Protein AF-A0A2E7PJP2-F1 (afdb_monomer)

Solvent-accessible surface area (backbone atoms only — not comparable to full-atom values): 7820 Å² total; per-residue (Å²): 115,65,53,59,75,75,40,48,54,64,45,60,76,67,60,56,56,48,74,45,46,49,68,57,59,74,75,43,90,57,89,44,33,52,50,73,49,58,89,43,89,56,47,42,76,48,61,56,83,62,73,92,54,49,77,63,54,32,18,64,24,21,44,26,87,89,45,76,27,41,33,35,41,25,54,71,85,43,77,52,60,53,77,58,48,60,74,40,21,40,41,77,78,50,39,50,92,45,56,38,35,38,41,40,18,47,43,79,93,36,48,55,76,92,74,53,83,42,85,27,34,70,99,72,81,42,50,11,19,41,36,40,40,34,60,60,82,129

pLDDT: mean 87.66, std 13.22, range [42.88, 98.38]

Radius of gyration: 14.29 Å; Cα contacts (8 Å, |Δi|>4): 273; chains: 1; bounding box: 38×33×38 Å

Secondary structure (DSSP, 8-state):
-HHHHTTHHHHHHHT-SEEE-HHHHHT---SSHHHHHTT-TTEEEE---SSGGGGS-PEEEEE-SSSEEPPEEEETTEEPPHHHHHHS-HHHHS-GGGEEEEEEE-STTTS-GGG-S----SSS-----EEEEEEPP-

Sequence (138 aa):
HQLVKNGFVRRVTRGLGQFITPIMIEESPARSTEDLFRGIPGVGLVYPQGGINSFQGATVRLFGTGQYCTPTIYLDGTRLSVEMTASLPVEVIAPLATIDAVEIYRRPAEIPVEYGMTQSGSSQGGNCGVIVVWTKTR

Nearest PDB structures (foldseek):
  2w78-assembly2_B  TM=7.163E-01  e=2.207E-03  Pseudomonas aeruginosa PAO1
  1xkh-assembly3_C  TM=6.891E-01  e=4.716E-03  Pseudomonas aeruginosa
  2iah-assembly1_A  TM=6.950E-01  e=6.470E-03  Pseudomonas aeruginosa

Mean predicted aligned error: 5.21 Å

Structure (mmCIF, N/CA/C/O backbone):
data_AF-A0A2E7PJP2-F1
#
_entry.id   AF-A0A2E7PJP2-F1
#
loop_
_atom_site.group_PDB
_atom_site.id
_atom_site.type_symbol
_atom_site.label_atom_id
_atom_site.label_alt_id
_atom_site.label_comp_id
_atom_site.label_asym_id
_atom_site.label_entity_id
_atom_site.label_seq_id
_atom_site.pdbx_PDB_ins_code
_atom_site.Cartn_x
_atom_site.Cartn_y
_atom_site.Cartn_z
_atom_site.occupancy
_atom_site.B_iso_or_equiv
_atom_site.auth_seq_id
_atom_site.auth_comp_id
_atom_site.auth_asym_id
_atom_site.auth_atom_id
_atom_site.pdbx_PDB_model_num
ATOM 1 N N . HIS A 1 1 ? -15.613 1.777 11.868 1.00 67.75 1 HIS A N 1
ATOM 2 C CA . HIS A 1 1 ? -16.826 1.447 11.074 1.00 67.75 1 HIS A CA 1
ATOM 3 C C . HIS A 1 1 ? -16.574 1.422 9.560 1.00 67.75 1 HIS A C 1
ATOM 5 O O . HIS A 1 1 ? -17.154 0.572 8.893 1.00 67.75 1 HIS A O 1
ATOM 11 N N . GLN A 1 2 ? -15.732 2.303 9.002 1.00 88.38 2 GLN A N 1
ATOM 12 C CA . GLN A 1 2 ? -15.543 2.410 7.548 1.00 88.38 2 GLN A CA 1
ATOM 13 C C . GLN A 1 2 ? -14.850 1.193 6.909 1.00 88.38 2 GLN A C 1
ATOM 15 O O . GLN A 1 2 ? -15.366 0.643 5.941 1.00 88.38 2 GLN A O 1
ATOM 20 N N . LEU A 1 3 ? -13.775 0.672 7.510 1.00 91.88 3 LEU A N 1
ATOM 21 C CA . LEU A 1 3 ? -13.105 -0.553 7.037 1.00 91.88 3 LEU A CA 1
ATOM 22 C C . LEU A 1 3 ? -14.014 -1.796 7.031 1.00 91.88 3 LEU A C 1
ATOM 24 O O . LEU A 1 3 ? -13.822 -2.715 6.234 1.00 91.88 3 LEU A O 1
ATOM 28 N N . VAL A 1 4 ? -15.040 -1.827 7.888 1.00 92.06 4 VAL A N 1
ATOM 29 C CA . VAL A 1 4 ? -16.070 -2.879 7.855 1.00 92.06 4 VAL A CA 1
ATOM 30 C C . VAL A 1 4 ? -16.954 -2.704 6.618 1.00 92.06 4 VAL A C 1
ATOM 32 O O . VAL A 1 4 ? -17.152 -3.662 5.873 1.00 92.06 4 VAL A O 1
ATOM 35 N N . LYS A 1 5 ? -17.438 -1.479 6.362 1.00 91.06 5 LYS A N 1
ATOM 36 C CA . LYS A 1 5 ? -18.296 -1.156 5.208 1.00 91.06 5 LYS A CA 1
ATOM 37 C C . LYS A 1 5 ? -17.596 -1.419 3.873 1.00 91.06 5 LYS A C 1
ATOM 39 O O . LYS A 1 5 ? -18.182 -2.038 2.992 1.00 91.06 5 LYS A O 1
ATOM 44 N N . ASN A 1 6 ? -16.326 -1.037 3.758 1.00 90.62 6 ASN A N 1
ATOM 45 C CA . ASN A 1 6 ? -15.534 -1.191 2.532 1.00 90.62 6 ASN A CA 1
ATOM 46 C C . ASN A 1 6 ? -15.024 -2.632 2.315 1.00 90.62 6 ASN A C 1
ATOM 48 O O . ASN A 1 6 ? -14.341 -2.933 1.332 1.00 90.62 6 ASN A O 1
ATOM 52 N N . GLY A 1 7 ? -15.343 -3.549 3.235 1.00 93.19 7 GLY A N 1
ATOM 53 C CA . GLY A 1 7 ? -15.011 -4.967 3.129 1.00 93.19 7 GLY A CA 1
ATOM 54 C C . GLY A 1 7 ? -13.573 -5.331 3.498 1.00 93.19 7 GLY A C 1
ATOM 55 O O . GLY A 1 7 ? -13.230 -6.506 3.379 1.00 93.19 7 GLY A O 1
ATOM 56 N N . PHE A 1 8 ? -12.760 -4.384 3.983 1.00 95.38 8 PHE A N 1
ATOM 57 C CA . PHE A 1 8 ? -11.377 -4.633 4.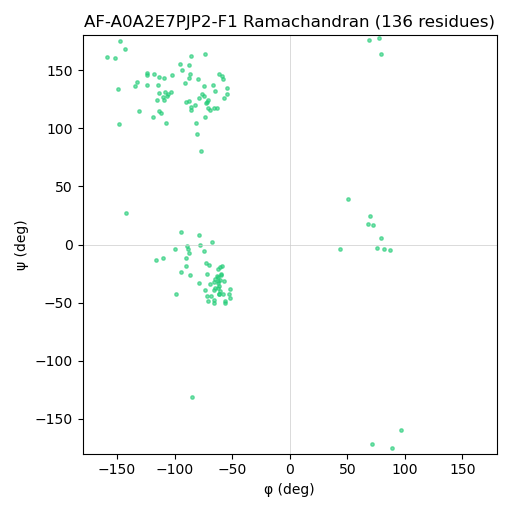410 1.00 95.38 8 PHE A CA 1
ATOM 58 C C . PHE A 1 8 ? -11.324 -5.727 5.478 1.00 95.38 8 PHE A C 1
ATOM 60 O O . PHE A 1 8 ? -10.630 -6.723 5.305 1.00 95.38 8 PHE A O 1
ATOM 67 N N . VAL A 1 9 ? -12.144 -5.610 6.532 1.00 95.88 9 VAL A N 1
ATOM 68 C CA . VAL A 1 9 ? -12.161 -6.590 7.637 1.00 95.88 9 VAL A CA 1
ATOM 69 C C . VAL A 1 9 ? -12.464 -8.000 7.126 1.00 95.88 9 VAL A C 1
ATOM 71 O O . VAL A 1 9 ? -11.782 -8.952 7.489 1.00 95.88 9 VAL A O 1
ATOM 74 N N . ARG A 1 10 ? -13.423 -8.134 6.201 1.00 95.50 10 ARG A N 1
ATOM 75 C CA . ARG A 1 10 ? -13.749 -9.420 5.567 1.00 95.50 10 ARG A CA 1
ATOM 76 C C . ARG A 1 10 ? -12.553 -9.997 4.800 1.00 95.50 10 ARG A C 1
ATOM 78 O O . ARG A 1 10 ? -12.364 -11.211 4.816 1.00 95.50 10 ARG A O 1
ATOM 85 N N . ARG A 1 11 ? -11.779 -9.162 4.099 1.00 95.69 11 ARG A N 1
ATOM 86 C CA . ARG A 1 11 ? -10.610 -9.599 3.315 1.00 95.69 11 ARG A CA 1
ATOM 87 C C . ARG A 1 11 ? -9.429 -9.975 4.210 1.00 95.69 11 ARG A C 1
ATOM 89 O O . ARG A 1 11 ? -8.843 -11.028 3.978 1.00 95.69 11 ARG A O 1
ATOM 96 N N . VAL A 1 12 ? -9.192 -9.232 5.294 1.00 95.75 12 VAL A N 1
ATOM 97 C CA . VAL A 1 12 ? -8.229 -9.612 6.343 1.00 95.75 12 VAL A CA 1
ATOM 98 C C . VAL A 1 12 ? -8.562 -10.991 6.915 1.00 95.75 12 VAL A C 1
ATOM 100 O O . VAL A 1 12 ? -7.692 -11.853 6.961 1.00 95.75 12 VAL A O 1
ATOM 103 N N . THR A 1 13 ? -9.825 -11.249 7.280 1.00 94.94 13 THR A N 1
ATOM 104 C CA . THR A 1 13 ? -10.242 -12.555 7.829 1.00 94.94 13 THR A CA 1
ATOM 105 C C . THR A 1 13 ? -10.050 -13.710 6.843 1.00 94.94 13 THR A C 1
ATOM 107 O O . THR A 1 13 ? -9.787 -14.832 7.263 1.00 94.94 13 THR A O 1
ATOM 110 N N . ARG A 1 14 ? -10.166 -13.460 5.532 1.00 93.50 14 ARG A N 1
ATOM 111 C CA . ARG A 1 14 ? -9.888 -14.477 4.502 1.00 93.50 14 ARG A CA 1
ATOM 112 C C . ARG A 1 14 ? -8.395 -14.786 4.362 1.00 93.50 14 ARG A C 1
ATOM 114 O O . ARG A 1 14 ? -8.067 -15.869 3.893 1.00 93.50 14 ARG A O 1
ATOM 121 N N . GLY A 1 15 ? -7.514 -13.853 4.726 1.00 92.50 15 GLY A N 1
ATOM 122 C CA . GLY A 1 15 ? -6.063 -14.064 4.747 1.00 92.50 15 GLY A CA 1
ATOM 123 C C . GLY A 1 15 ? -5.408 -14.236 3.373 1.00 92.50 15 GLY A C 1
ATOM 124 O O . GLY A 1 15 ? -4.291 -14.738 3.290 1.00 92.50 15 GLY A O 1
ATOM 125 N N . LEU A 1 16 ? -6.084 -13.844 2.288 1.00 92.38 16 LEU A N 1
ATOM 126 C CA . LEU A 1 16 ? -5.501 -13.859 0.946 1.00 92.38 16 LEU A CA 1
ATOM 127 C C . LEU A 1 16 ? -4.745 -12.547 0.727 1.00 92.38 16 LEU A C 1
ATOM 129 O O . LEU A 1 16 ? -5.360 -11.491 0.776 1.00 92.38 16 LEU A O 1
ATOM 133 N N . GLY A 1 17 ? -3.432 -12.607 0.503 1.00 94.06 17 GLY A N 1
ATOM 134 C CA . GLY A 1 17 ? -2.575 -11.423 0.360 1.00 94.06 17 GLY A CA 1
ATOM 135 C C . GLY A 1 17 ? -1.853 -11.031 1.654 1.00 94.06 17 GLY A C 1
ATOM 136 O O . GLY A 1 17 ? -1.638 -11.850 2.548 1.00 94.06 17 GLY A O 1
ATOM 137 N N . GLN A 1 18 ? -1.408 -9.781 1.727 1.00 96.75 18 GLN A N 1
ATOM 138 C CA . GLN A 1 18 ? -0.769 -9.180 2.899 1.00 96.75 18 GLN A CA 1
ATOM 139 C C . GLN A 1 18 ? -1.532 -7.919 3.298 1.00 96.75 18 GLN A C 1
ATOM 141 O O . GLN A 1 18 ? -2.084 -7.223 2.447 1.00 96.75 18 GLN A O 1
ATOM 146 N N . PHE A 1 19 ? -1.557 -7.623 4.592 1.00 98.00 19 PHE A N 1
ATOM 147 C CA . PHE A 1 19 ? -2.356 -6.536 5.141 1.00 98.00 19 PHE A CA 1
ATOM 148 C C . PHE A 1 19 ? -1.518 -5.725 6.118 1.00 98.00 19 PHE A C 1
ATOM 150 O O . PHE A 1 19 ? -0.818 -6.293 6.952 1.00 98.00 19 PHE A O 1
ATOM 157 N N . ILE A 1 20 ? -1.624 -4.405 6.018 1.00 98.00 20 ILE A N 1
ATOM 158 C CA . ILE A 1 20 ? -1.150 -3.466 7.031 1.00 98.00 20 ILE A CA 1
ATOM 159 C C . ILE A 1 20 ? -2.414 -2.930 7.700 1.00 98.00 20 ILE A C 1
ATOM 161 O O . ILE A 1 20 ? -3.184 -2.180 7.096 1.00 98.00 20 ILE A O 1
ATOM 165 N N . THR A 1 21 ? -2.690 -3.408 8.910 1.00 97.38 21 THR A N 1
ATOM 166 C CA . THR A 1 21 ? -3.913 -3.075 9.652 1.00 97.38 21 THR A CA 1
ATOM 167 C C . THR A 1 21 ? -3.744 -1.780 10.451 1.00 97.38 21 THR A C 1
ATOM 169 O O . THR A 1 21 ? -2.606 -1.423 10.756 1.00 97.38 21 THR A O 1
ATOM 172 N N . PRO A 1 22 ? -4.837 -1.131 10.899 1.00 96.75 22 PRO A N 1
ATOM 173 C CA . PRO A 1 22 ? -4.747 0.084 11.716 1.00 96.75 22 PRO A CA 1
ATOM 174 C C . PRO A 1 22 ? -3.825 -0.075 12.929 1.00 96.75 22 PRO A C 1
ATOM 176 O O . PRO A 1 22 ? -2.913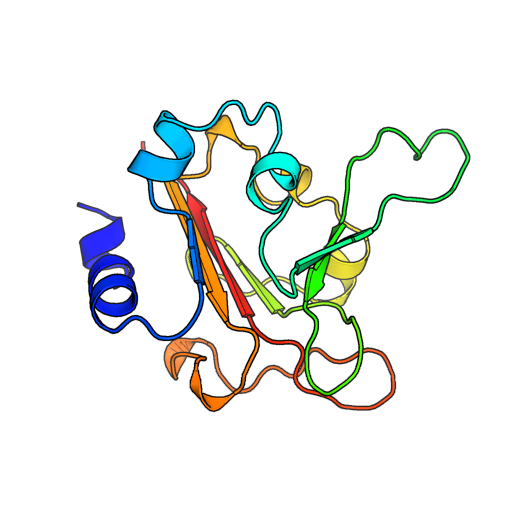 0.719 13.116 1.00 96.75 22 PRO A O 1
ATOM 179 N N . ILE A 1 23 ? -3.967 -1.183 13.668 1.00 96.31 23 ILE A N 1
ATOM 180 C CA . ILE A 1 23 ? -3.117 -1.472 14.831 1.00 96.31 23 ILE A CA 1
ATOM 181 C C . ILE A 1 23 ? -1.628 -1.601 14.465 1.00 96.31 23 ILE A C 1
ATOM 183 O O . ILE A 1 23 ? -0.773 -1.121 15.195 1.00 96.31 23 ILE A O 1
ATOM 187 N N . MET A 1 24 ? -1.303 -2.162 13.292 1.00 97.12 24 MET A N 1
ATOM 188 C CA . MET A 1 24 ? 0.087 -2.276 12.837 1.00 97.12 24 MET A CA 1
ATOM 189 C C . MET A 1 24 ? 0.670 -0.906 12.498 1.00 97.12 24 MET A C 1
ATOM 191 O O . MET A 1 24 ? 1.859 -0.697 12.694 1.00 97.12 24 MET A O 1
ATOM 195 N N . ILE A 1 25 ? -0.143 0.016 11.973 1.00 97.31 25 ILE A N 1
ATOM 196 C CA . ILE A 1 25 ? 0.284 1.388 11.680 1.00 97.31 25 ILE A CA 1
ATOM 197 C C . ILE A 1 25 ? 0.479 2.164 12.984 1.00 97.31 25 ILE A C 1
ATOM 199 O O . ILE A 1 25 ? 1.487 2.845 13.132 1.00 97.31 25 ILE A O 1
ATOM 203 N N . GLU A 1 26 ? -0.455 2.042 13.929 1.00 95.69 26 GLU A N 1
ATOM 204 C CA . GLU A 1 26 ? -0.405 2.718 15.232 1.00 95.69 26 GLU A CA 1
ATOM 205 C C . GLU A 1 26 ? 0.801 2.287 16.078 1.00 95.69 26 GLU A C 1
ATOM 207 O O . GLU A 1 26 ? 1.411 3.118 16.747 1.00 95.69 26 GLU A O 1
ATOM 212 N N . GLU A 1 27 ? 1.175 1.008 16.019 1.00 96.69 27 GLU A N 1
ATOM 213 C CA . GLU A 1 27 ? 2.323 0.455 16.748 1.00 96.69 27 GLU A CA 1
ATOM 214 C C . GLU A 1 27 ? 3.654 0.585 15.981 1.00 96.69 27 GLU A C 1
ATOM 216 O O . GLU A 1 27 ? 4.722 0.276 16.518 1.00 96.69 27 GLU A O 1
ATOM 221 N N . SER A 1 28 ? 3.622 1.034 14.723 1.00 95.81 28 SER A N 1
ATOM 222 C CA . SER A 1 28 ? 4.809 1.116 13.869 1.00 95.81 28 SER A CA 1
ATOM 223 C C . SER A 1 28 ? 5.669 2.351 14.173 1.00 95.81 28 SER A C 1
ATOM 225 O O . SER A 1 28 ? 5.143 3.447 14.364 1.00 95.81 28 SER A O 1
ATOM 227 N N . PRO A 1 29 ? 7.012 2.241 14.113 1.00 95.88 29 PRO A N 1
ATOM 228 C CA . PRO A 1 29 ? 7.914 3.392 14.168 1.00 95.88 29 PRO A CA 1
ATOM 229 C C . PRO A 1 29 ? 8.019 4.157 12.831 1.00 95.88 29 PRO A C 1
ATOM 231 O O . PRO A 1 29 ? 8.901 5.010 12.694 1.00 95.88 29 PRO A O 1
ATOM 234 N N . ALA A 1 30 ? 7.192 3.824 11.832 1.00 96.06 30 ALA A N 1
ATOM 235 C CA . ALA A 1 30 ? 7.196 4.446 10.510 1.00 96.06 30 ALA A CA 1
ATOM 236 C C . ALA A 1 30 ? 7.050 5.972 10.591 1.00 96.06 30 ALA A C 1
ATOM 238 O O . ALA A 1 30 ? 6.211 6.498 11.323 1.00 96.06 30 ALA A O 1
ATOM 239 N N . ARG A 1 31 ? 7.868 6.691 9.817 1.00 95.31 31 ARG A N 1
ATOM 240 C CA . ARG A 1 31 ? 7.827 8.163 9.728 1.00 95.31 31 ARG A CA 1
ATOM 241 C C . ARG A 1 31 ? 7.315 8.655 8.383 1.00 95.31 31 ARG A C 1
ATOM 243 O O . ARG A 1 31 ? 7.010 9.835 8.246 1.00 95.31 31 ARG A O 1
ATOM 250 N N . SER A 1 32 ? 7.214 7.751 7.421 1.00 95.31 32 SER A N 1
ATOM 251 C CA . SER A 1 32 ? 6.627 7.974 6.111 1.00 95.31 32 SER A CA 1
ATOM 252 C C . SER A 1 32 ? 5.871 6.736 5.645 1.00 95.31 32 SER A C 1
ATOM 254 O O . SER A 1 32 ? 5.963 5.649 6.218 1.00 95.31 32 SER A O 1
ATOM 256 N N . THR A 1 33 ? 5.101 6.897 4.584 1.00 96.19 33 THR A N 1
ATOM 257 C CA . THR A 1 33 ? 4.288 5.837 4.001 1.00 96.19 33 THR A CA 1
ATOM 258 C C . THR A 1 33 ? 5.158 4.740 3.425 1.00 96.19 33 THR A C 1
ATOM 260 O O . THR A 1 33 ? 4.841 3.568 3.603 1.00 96.19 33 THR A O 1
ATOM 263 N N . GLU A 1 34 ? 6.285 5.069 2.787 1.00 95.38 34 GLU A N 1
ATOM 264 C CA . GLU A 1 34 ? 7.201 4.043 2.295 1.00 95.38 34 GLU A CA 1
ATOM 265 C C . GLU A 1 34 ? 7.791 3.182 3.418 1.00 95.38 34 GLU A C 1
ATOM 267 O O . GLU A 1 34 ? 8.065 2.007 3.177 1.00 95.38 34 GLU A O 1
ATOM 272 N N . ASP A 1 35 ? 7.933 3.705 4.643 1.00 96.44 35 ASP A N 1
ATOM 273 C CA . ASP A 1 35 ? 8.389 2.906 5.785 1.00 96.44 35 ASP A CA 1
ATOM 274 C C . A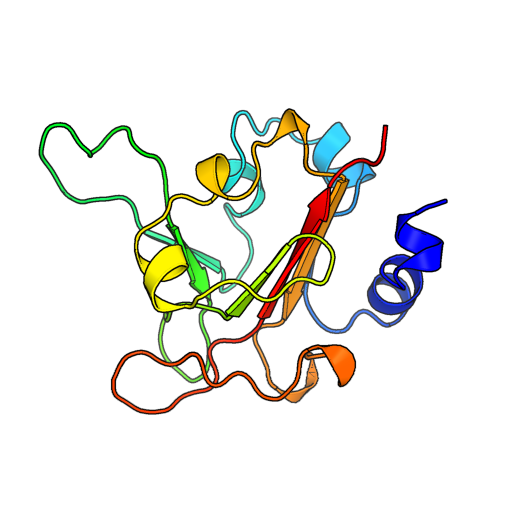SP A 1 35 ? 7.412 1.768 6.108 1.00 96.44 35 ASP A C 1
ATOM 276 O O . ASP A 1 35 ? 7.863 0.682 6.470 1.00 96.44 35 ASP A O 1
ATOM 280 N N . LEU A 1 36 ? 6.100 1.961 5.903 1.00 97.31 36 LEU A N 1
ATOM 281 C CA . LEU A 1 36 ? 5.097 0.903 6.097 1.00 97.31 36 LEU A CA 1
ATOM 282 C C . LEU A 1 36 ? 5.290 -0.282 5.142 1.00 97.31 36 LEU A C 1
ATOM 284 O O . LEU A 1 36 ? 4.908 -1.403 5.463 1.00 97.31 36 LEU A O 1
ATOM 288 N N . PHE A 1 37 ? 5.875 -0.043 3.967 1.00 97.19 37 PHE A N 1
ATOM 289 C CA . PHE A 1 37 ? 6.114 -1.071 2.953 1.00 97.19 37 PHE A CA 1
ATOM 290 C C . PHE A 1 37 ? 7.475 -1.766 3.110 1.00 97.19 37 PHE A C 1
ATOM 292 O O . PHE A 1 37 ? 7.725 -2.782 2.453 1.00 97.19 37 PHE A O 1
ATOM 299 N N . ARG A 1 38 ? 8.373 -1.245 3.958 1.00 95.06 38 ARG A N 1
ATOM 300 C CA . ARG A 1 38 ? 9.712 -1.818 4.145 1.00 95.06 38 ARG A CA 1
ATOM 301 C C . ARG A 1 38 ? 9.635 -3.197 4.787 1.00 95.06 38 ARG A C 1
ATOM 303 O O . ARG A 1 38 ? 8.907 -3.427 5.742 1.00 95.06 38 ARG A O 1
ATOM 310 N N . GLY A 1 39 ? 10.445 -4.118 4.270 1.00 92.62 39 GLY A N 1
ATOM 311 C CA . GLY A 1 39 ? 10.566 -5.469 4.818 1.00 92.62 39 GLY A CA 1
ATOM 312 C C . GLY A 1 39 ? 9.403 -6.408 4.486 1.00 92.62 39 GLY A C 1
ATOM 313 O O . GLY A 1 39 ? 9.495 -7.589 4.813 1.00 92.62 39 GLY A O 1
ATOM 314 N N . ILE A 1 40 ? 8.351 -5.943 3.798 1.00 95.31 40 ILE A N 1
ATOM 315 C CA . ILE A 1 40 ? 7.263 -6.819 3.354 1.00 95.31 40 ILE A CA 1
ATOM 316 C C . ILE A 1 40 ? 7.771 -7.716 2.211 1.00 95.31 40 ILE A C 1
ATOM 318 O O . ILE A 1 40 ? 8.218 -7.208 1.177 1.00 95.31 40 ILE A O 1
ATOM 322 N N . PRO A 1 41 ? 7.695 -9.055 2.335 1.00 93.38 41 PRO A N 1
ATOM 323 C CA . PRO A 1 41 ? 8.192 -9.959 1.305 1.00 93.38 41 PRO A CA 1
ATOM 324 C C . PRO A 1 41 ? 7.556 -9.717 -0.071 1.00 93.38 41 PRO A C 1
ATOM 326 O O . PRO A 1 41 ? 6.338 -9.775 -0.249 1.00 93.38 41 PRO A O 1
ATOM 329 N N . GLY A 1 42 ? 8.392 -9.515 -1.090 1.00 93.12 42 GLY A N 1
ATOM 330 C CA . GLY A 1 42 ? 7.954 -9.240 -2.464 1.00 93.12 42 GLY A CA 1
ATOM 331 C C . GLY A 1 42 ? 7.370 -7.842 -2.676 1.00 93.12 42 GLY A C 1
ATOM 332 O O . GLY A 1 42 ? 6.709 -7.623 -3.689 1.00 93.12 42 GLY A O 1
ATOM 333 N N . VAL A 1 43 ? 7.617 -6.913 -1.753 1.00 96.06 43 VAL A N 1
ATOM 334 C CA . VAL A 1 43 ? 7.422 -5.476 -1.951 1.00 96.06 43 VAL A CA 1
ATOM 335 C C . VAL A 1 43 ? 8.795 -4.827 -2.097 1.00 96.06 43 VAL A C 1
ATOM 337 O O . VAL A 1 43 ? 9.689 -5.040 -1.282 1.00 96.06 43 VAL A O 1
ATOM 340 N N . GLY A 1 44 ? 8.973 -4.061 -3.168 1.00 95.00 44 GLY A N 1
ATOM 341 C CA . GLY A 1 44 ? 10.185 -3.304 -3.455 1.00 95.00 44 GLY A CA 1
ATOM 342 C C . GLY A 1 44 ? 9.914 -1.807 -3.390 1.00 95.00 44 GLY A C 1
ATOM 343 O O . GLY A 1 44 ? 8.852 -1.345 -3.803 1.00 95.00 44 GLY A O 1
ATOM 344 N N . LEU A 1 45 ? 10.892 -1.046 -2.908 1.00 94.94 45 LEU A N 1
ATOM 345 C CA . LEU A 1 45 ? 10.874 0.414 -2.929 1.00 94.94 45 LEU A CA 1
ATOM 346 C C . LEU A 1 45 ? 11.908 0.906 -3.934 1.00 94.94 45 LEU A C 1
ATOM 348 O O . LEU A 1 45 ? 13.083 0.552 -3.845 1.00 94.94 45 LEU A O 1
ATOM 352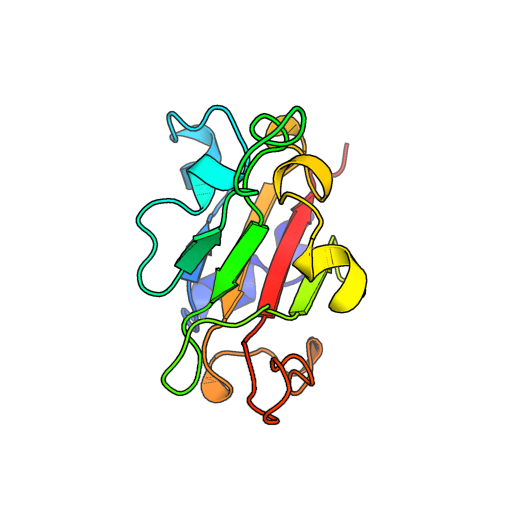 N N . VAL A 1 46 ? 11.464 1.709 -4.897 1.00 92.25 46 VAL A N 1
ATOM 353 C CA . VAL A 1 46 ? 12.332 2.315 -5.907 1.00 92.25 46 VAL A CA 1
ATOM 354 C C . VAL A 1 46 ? 12.388 3.811 -5.661 1.00 92.25 46 VAL A C 1
ATOM 356 O O . VAL A 1 46 ? 11.389 4.517 -5.816 1.00 92.25 46 VAL A O 1
ATOM 359 N N . TYR A 1 47 ? 13.574 4.273 -5.281 1.00 89.75 47 TYR A N 1
ATOM 360 C CA . TYR A 1 47 ? 13.883 5.681 -5.083 1.00 89.75 47 TYR A CA 1
ATOM 361 C C . TYR A 1 47 ? 14.336 6.304 -6.414 1.00 89.75 47 TYR A C 1
ATOM 363 O O . TYR A 1 47 ? 15.035 5.635 -7.186 1.00 89.75 47 TYR A O 1
ATOM 371 N N . PRO A 1 48 ? 13.970 7.566 -6.698 1.00 82.12 48 PRO A N 1
ATOM 372 C CA . PRO A 1 48 ? 14.516 8.312 -7.823 1.00 82.12 48 PRO A CA 1
ATOM 373 C C . PRO A 1 48 ? 16.044 8.323 -7.739 1.00 82.12 48 PRO A C 1
ATOM 375 O O . PRO A 1 48 ? 16.609 8.634 -6.690 1.00 82.12 48 PRO A O 1
ATOM 378 N N . GLN A 1 49 ? 16.727 7.976 -8.830 1.00 75.75 49 GLN A N 1
ATOM 379 C CA . GLN A 1 49 ? 18.186 8.034 -8.858 1.00 75.75 49 GLN A CA 1
ATOM 380 C C . GLN A 1 49 ? 18.663 9.441 -9.234 1.00 75.75 49 GLN A C 1
ATOM 382 O O . GLN A 1 49 ? 18.467 9.884 -10.363 1.00 75.75 49 GLN A O 1
ATOM 387 N N . GLY A 1 50 ? 19.353 10.101 -8.300 1.00 66.81 50 GLY A N 1
ATOM 388 C CA . GLY A 1 50 ? 20.162 11.294 -8.551 1.00 66.81 50 GLY A CA 1
ATOM 389 C C . GLY A 1 50 ? 19.397 12.619 -8.683 1.00 66.81 50 GLY A C 1
ATOM 390 O O . GLY A 1 50 ? 18.183 12.684 -8.870 1.00 66.81 50 GLY A O 1
ATOM 391 N N . GLY A 1 51 ? 20.153 13.717 -8.574 1.00 65.56 51 GLY A N 1
ATOM 392 C CA . GLY A 1 51 ? 19.654 15.086 -8.726 1.00 65.56 51 GLY A CA 1
ATOM 393 C C . GLY A 1 51 ? 18.775 15.582 -7.570 1.00 65.56 51 GLY A C 1
ATOM 394 O O . GLY A 1 51 ? 18.625 14.928 -6.537 1.00 65.56 51 GLY A O 1
ATOM 395 N N . ILE A 1 52 ? 18.172 16.759 -7.766 1.00 66.12 52 ILE A N 1
ATOM 396 C CA . ILE A 1 52 ? 17.301 17.446 -6.790 1.00 66.12 52 ILE A CA 1
ATOM 397 C C . ILE A 1 52 ? 16.076 16.616 -6.358 1.00 66.12 52 ILE A C 1
ATOM 399 O O . ILE A 1 52 ? 15.489 16.877 -5.313 1.00 66.12 52 ILE A O 1
ATOM 403 N N . ASN A 1 53 ? 15.721 15.591 -7.136 1.00 65.69 53 ASN A N 1
ATOM 404 C CA . ASN A 1 53 ? 14.548 14.746 -6.921 1.00 65.69 53 ASN A CA 1
ATOM 405 C C . ASN A 1 53 ? 14.818 13.541 -6.003 1.00 65.69 53 ASN A C 1
ATOM 407 O O . ASN A 1 53 ? 13.886 12.822 -5.656 1.00 65.69 53 ASN A O 1
ATOM 411 N N . SER A 1 54 ? 16.063 13.331 -5.559 1.00 63.75 54 SER A N 1
ATOM 412 C CA . SER A 1 54 ? 16.434 12.210 -4.673 1.00 63.75 54 SER A CA 1
ATOM 413 C C . SER A 1 54 ? 15.689 12.228 -3.324 1.00 63.75 54 SER A C 1
ATOM 415 O O . SER A 1 54 ? 15.594 11.206 -2.652 1.00 63.75 54 SER A O 1
ATOM 417 N N . PHE A 1 55 ? 15.137 13.382 -2.933 1.00 64.88 55 PHE A N 1
ATOM 418 C CA . PHE A 1 55 ? 14.367 13.570 -1.698 1.00 64.88 55 PHE A CA 1
ATOM 419 C C . PHE A 1 55 ? 12.866 13.293 -1.848 1.00 64.88 55 PHE A C 1
ATOM 421 O O . PHE A 1 55 ? 12.134 13.409 -0.872 1.00 64.88 55 PHE A O 1
ATOM 428 N N . GLN A 1 56 ? 12.383 12.950 -3.046 1.00 74.44 56 GLN A N 1
ATOM 429 C CA . GLN A 1 56 ? 10.943 12.843 -3.305 1.00 74.44 56 GLN A CA 1
ATOM 430 C C . GLN A 1 56 ? 10.291 11.592 -2.688 1.00 74.44 56 GLN A C 1
ATOM 432 O O . GLN A 1 56 ? 9.073 11.487 -2.704 1.00 74.44 56 GLN A O 1
ATOM 437 N N . GLY A 1 57 ? 11.055 10.676 -2.086 1.00 86.50 57 GLY A N 1
ATOM 438 C CA . GLY A 1 57 ? 10.529 9.436 -1.504 1.00 86.50 57 GLY A CA 1
ATOM 439 C C . GLY A 1 57 ? 10.482 8.289 -2.517 1.00 86.50 57 GLY A C 1
ATOM 440 O O . GLY A 1 57 ? 10.983 8.413 -3.634 1.00 86.50 57 GLY A O 1
ATOM 441 N N . ALA A 1 58 ? 9.928 7.141 -2.124 1.00 92.44 58 ALA A N 1
ATOM 442 C CA . ALA A 1 58 ? 9.953 5.926 -2.942 1.00 92.44 58 ALA A CA 1
ATOM 443 C C . ALA A 1 58 ? 8.628 5.643 -3.658 1.00 92.44 58 ALA A C 1
ATOM 445 O O . ALA A 1 58 ? 7.542 5.829 -3.109 1.00 92.44 58 ALA A O 1
ATOM 446 N N . THR A 1 59 ? 8.732 5.085 -4.863 1.00 93.50 59 THR A N 1
ATOM 447 C CA . THR A 1 59 ? 7.623 4.390 -5.529 1.00 93.50 59 THR A CA 1
ATOM 448 C C . THR A 1 59 ? 7.591 2.928 -5.087 1.00 93.50 59 THR A C 1
ATOM 450 O O . THR A 1 59 ? 8.639 2.320 -4.845 1.00 93.50 59 THR A O 1
ATOM 453 N N . VAL A 1 60 ? 6.397 2.342 -4.995 1.00 94.50 60 VAL A N 1
ATOM 454 C CA . VAL A 1 60 ? 6.235 0.931 -4.619 1.00 94.50 60 VAL A CA 1
ATOM 455 C C . VAL A 1 60 ? 6.235 0.045 -5.869 1.00 94.50 60 VAL A C 1
ATOM 457 O O . VAL A 1 60 ? 5.651 0.370 -6.909 1.00 94.50 60 VAL A O 1
ATOM 460 N N . ARG A 1 61 ? 6.904 -1.102 -5.766 1.00 93.81 61 ARG A N 1
ATOM 461 C CA . ARG A 1 61 ? 6.926 -2.187 -6.748 1.00 93.81 61 ARG A CA 1
ATOM 462 C C . ARG A 1 61 ? 6.489 -3.479 -6.077 1.00 93.81 61 ARG A C 1
ATOM 464 O O . ARG A 1 61 ? 6.817 -3.711 -4.918 1.00 93.81 61 ARG A O 1
ATOM 471 N N . LEU A 1 62 ? 5.804 -4.344 -6.814 1.00 93.12 62 LEU A N 1
ATOM 472 C CA . LEU A 1 62 ? 5.524 -5.705 -6.361 1.00 93.12 62 LEU A CA 1
ATOM 473 C C . LEU A 1 62 ? 6.347 -6.694 -7.173 1.00 93.12 62 LEU A C 1
ATOM 475 O O . LEU A 1 62 ? 6.556 -6.509 -8.372 1.00 93.12 62 LEU A O 1
ATOM 479 N N . PHE A 1 63 ? 6.814 -7.746 -6.509 1.00 89.88 63 PHE A N 1
ATOM 480 C CA . PHE A 1 63 ? 7.380 -8.909 -7.170 1.00 89.88 63 PHE A CA 1
ATOM 481 C C . PHE A 1 63 ? 6.231 -9.798 -7.656 1.00 89.88 63 PHE A C 1
ATOM 483 O O . PHE A 1 63 ? 5.664 -10.576 -6.884 1.00 89.88 63 PHE A O 1
ATOM 490 N N . GLY A 1 64 ? 5.852 -9.615 -8.921 1.00 78.94 64 GLY A N 1
ATOM 491 C CA . GLY A 1 64 ? 4.782 -10.360 -9.582 1.00 78.94 64 GLY A CA 1
ATOM 492 C C . GLY A 1 64 ? 5.284 -11.688 -10.157 1.00 78.94 64 GLY A C 1
ATOM 493 O O . GLY A 1 64 ? 5.969 -12.468 -9.493 1.00 78.94 64 GLY A O 1
ATOM 494 N N . THR A 1 65 ? 4.964 -11.963 -11.423 1.00 73.25 65 THR A N 1
ATOM 495 C CA . THR A 1 65 ? 5.422 -13.168 -12.134 1.00 73.25 65 THR A CA 1
ATOM 496 C C . THR A 1 65 ? 6.888 -13.033 -12.572 1.00 73.25 65 THR A C 1
ATOM 498 O O . THR A 1 65 ? 7.191 -12.697 -13.715 1.00 73.25 65 THR A O 1
ATOM 501 N N . GLY A 1 66 ? 7.809 -13.279 -11.637 1.00 77.94 66 GLY A N 1
ATOM 502 C CA . GLY A 1 66 ? 9.246 -13.438 -11.901 1.00 77.94 66 GLY A CA 1
ATOM 503 C C . GLY A 1 66 ? 10.082 -12.155 -11.910 1.00 77.94 66 GLY A C 1
ATOM 504 O O . GLY A 1 66 ? 11.302 -12.243 -12.004 1.00 77.94 66 GLY A O 1
ATOM 505 N N . GLN A 1 67 ? 9.466 -10.978 -11.777 1.00 85.69 67 GLN A N 1
ATOM 506 C CA . GLN A 1 67 ? 10.167 -9.690 -11.746 1.00 85.69 67 GLN A CA 1
ATOM 507 C C . GLN A 1 67 ? 9.407 -8.635 -10.934 1.00 85.69 67 GLN A C 1
ATOM 509 O O . GLN A 1 6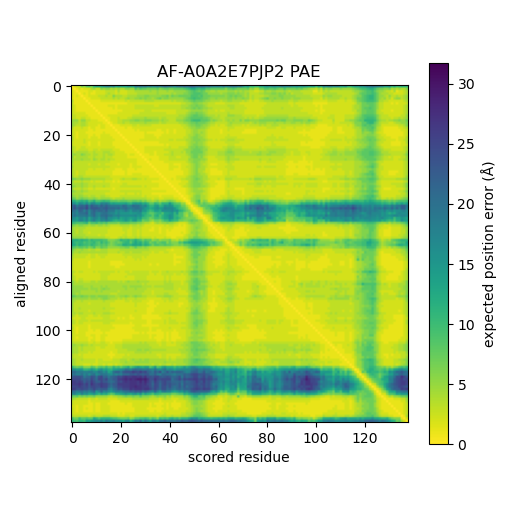7 ? 8.200 -8.760 -10.705 1.00 85.69 67 GLN A O 1
ATOM 514 N N . TYR A 1 68 ? 10.121 -7.585 -10.517 1.00 89.12 68 TYR A N 1
ATOM 515 C CA . TYR A 1 68 ? 9.503 -6.389 -9.950 1.00 89.12 68 TYR A CA 1
ATOM 516 C C . TYR A 1 68 ? 8.847 -5.549 -11.044 1.00 89.12 68 TYR A C 1
ATOM 518 O O . TYR A 1 68 ? 9.438 -5.310 -12.094 1.00 89.12 68 TYR A O 1
ATOM 526 N N . CYS A 1 69 ? 7.644 -5.058 -10.777 1.00 88.69 69 CYS A N 1
ATOM 527 C CA . CYS A 1 69 ? 6.876 -4.235 -11.705 1.00 88.69 69 CYS A CA 1
ATOM 528 C C . CYS A 1 69 ? 6.015 -3.216 -10.934 1.00 88.69 69 CYS A C 1
ATOM 530 O O . CYS A 1 69 ? 5.978 -3.215 -9.698 1.00 88.69 69 CYS A O 1
ATOM 532 N N . THR A 1 70 ? 5.335 -2.320 -11.652 1.00 91.06 70 THR A N 1
ATOM 533 C CA . THR A 1 70 ? 4.413 -1.340 -11.057 1.00 91.06 70 THR A CA 1
ATOM 534 C C . THR A 1 70 ? 3.042 -1.974 -10.805 1.00 91.06 70 THR A C 1
ATOM 536 O O . THR A 1 70 ? 2.420 -2.405 -11.776 1.00 91.06 70 THR A O 1
ATOM 539 N N . PRO A 1 71 ? 2.551 -2.031 -9.555 1.00 92.12 71 PRO A N 1
ATOM 540 C CA . PRO A 1 71 ? 1.221 -2.555 -9.254 1.00 92.12 71 PRO A CA 1
ATOM 541 C C . PRO A 1 71 ? 0.115 -1.585 -9.678 1.00 92.12 71 PRO A C 1
ATOM 543 O O . PRO A 1 71 ? 0.342 -0.389 -9.863 1.00 92.12 71 PRO A O 1
ATOM 546 N N . THR A 1 72 ? -1.116 -2.086 -9.763 1.00 92.12 72 THR A N 1
ATOM 547 C CA . THR A 1 72 ? -2.298 -1.216 -9.813 1.00 92.12 72 THR A CA 1
ATOM 548 C C . THR A 1 72 ? -2.611 -0.736 -8.397 1.00 92.12 72 THR A C 1
ATOM 550 O O . THR A 1 72 ? -2.783 -1.560 -7.501 1.00 92.12 72 THR A O 1
ATOM 553 N N . ILE A 1 73 ? -2.711 0.579 -8.189 1.00 94.31 73 ILE A N 1
ATOM 554 C CA . ILE A 1 73 ? -3.054 1.156 -6.883 1.00 94.31 73 ILE A CA 1
ATOM 555 C C . ILE A 1 73 ? -4.512 1.615 -6.887 1.00 94.31 73 ILE A C 1
ATOM 557 O O . ILE A 1 73 ? -4.941 2.325 -7.798 1.00 94.31 73 ILE A O 1
ATOM 561 N N . TYR A 1 74 ? -5.255 1.226 -5.857 1.00 95.69 74 TYR A N 1
ATOM 562 C CA . TYR A 1 74 ? -6.564 1.779 -5.531 1.00 95.69 74 TYR A CA 1
ATOM 563 C C . TYR A 1 74 ? -6.441 2.645 -4.278 1.00 95.69 74 TYR A C 1
ATOM 565 O O . TYR A 1 74 ? -5.884 2.195 -3.281 1.00 95.69 74 TYR A O 1
ATOM 573 N N . LEU A 1 75 ? -6.983 3.859 -4.317 1.00 96.44 75 LEU A N 1
ATOM 574 C CA . LEU A 1 75 ? -7.108 4.753 -3.166 1.00 96.44 75 LEU A CA 1
ATOM 575 C C . LEU A 1 75 ? -8.594 4.912 -2.846 1.00 96.44 75 LEU A C 1
ATOM 577 O O . LEU A 1 75 ? -9.355 5.388 -3.687 1.00 96.44 75 LEU A O 1
ATOM 581 N N . ASP A 1 76 ? -9.025 4.438 -1.679 1.00 95.75 76 ASP A N 1
ATOM 582 C CA . ASP A 1 76 ? -10.430 4.432 -1.249 1.00 95.75 76 ASP A CA 1
ATOM 583 C C . ASP A 1 76 ? -11.399 3.824 -2.280 1.00 95.75 76 ASP A C 1
ATOM 585 O O . ASP A 1 76 ? -12.510 4.302 -2.500 1.00 95.75 76 ASP A O 1
ATOM 589 N N . GLY A 1 77 ? -10.964 2.751 -2.947 1.00 92.94 77 GLY A N 1
ATOM 590 C CA . GLY A 1 77 ? -11.728 2.079 -4.003 1.00 92.94 77 GLY A CA 1
ATOM 591 C C . GLY A 1 77 ? -11.637 2.741 -5.383 1.00 92.94 77 GLY A C 1
ATOM 592 O O . GLY A 1 77 ? -12.129 2.177 -6.358 1.00 92.94 77 GLY A O 1
ATOM 593 N N . THR A 1 78 ? -10.955 3.881 -5.508 1.00 93.88 78 THR A N 1
ATOM 594 C CA . THR A 1 78 ? -10.710 4.550 -6.793 1.00 93.88 78 THR A CA 1
ATOM 595 C C . THR A 1 78 ? -9.412 4.055 -7.417 1.00 93.88 78 THR A C 1
ATOM 597 O O . THR A 1 78 ? -8.343 4.177 -6.821 1.00 93.88 78 THR A O 1
ATOM 600 N N . ARG A 1 79 ? -9.484 3.518 -8.640 1.00 92.94 79 ARG A N 1
ATOM 601 C CA . ARG A 1 79 ? -8.305 3.061 -9.388 1.00 92.94 79 ARG A CA 1
ATOM 602 C C . ARG A 1 79 ? -7.467 4.250 -9.859 1.00 92.94 79 ARG A C 1
ATOM 604 O O . ARG A 1 79 ? -7.961 5.095 -10.602 1.00 92.94 79 ARG A O 1
ATOM 611 N N . LEU A 1 80 ? -6.188 4.270 -9.499 1.00 92.50 80 LEU A N 1
ATOM 612 C CA . LEU A 1 80 ? -5.228 5.258 -9.985 1.00 92.50 80 LEU A CA 1
ATOM 613 C C . LEU A 1 80 ? -4.581 4.809 -11.304 1.00 92.50 80 LEU A C 1
ATOM 615 O O . LEU A 1 80 ? -4.471 3.615 -11.593 1.00 92.50 80 LEU A O 1
ATOM 619 N N . SER A 1 81 ? -4.120 5.776 -12.105 1.00 90.00 81 SER A N 1
ATOM 620 C CA . SER A 1 81 ? -3.348 5.484 -13.319 1.00 90.00 81 SER A CA 1
ATOM 621 C C . SER A 1 81 ? -2.003 4.836 -12.967 1.00 90.00 81 SER A C 1
ATOM 623 O O . SER A 1 81 ? -1.259 5.328 -12.113 1.00 90.00 81 SER A O 1
ATOM 625 N N . VAL A 1 82 ? -1.671 3.739 -13.653 1.00 86.94 82 VAL A N 1
ATOM 626 C CA . VAL A 1 82 ? -0.386 3.038 -13.489 1.00 86.94 82 VAL A CA 1
ATOM 627 C C . VAL A 1 82 ? 0.772 3.924 -13.947 1.00 86.94 82 VAL A C 1
ATOM 629 O O . VAL A 1 82 ? 1.807 3.950 -13.296 1.00 86.94 82 VAL A O 1
ATOM 632 N N . GLU A 1 83 ? 0.590 4.701 -15.015 1.00 86.25 83 GLU A N 1
ATOM 633 C CA . GLU A 1 83 ? 1.607 5.629 -15.528 1.00 86.25 83 GLU A CA 1
ATOM 634 C C . GLU A 1 83 ? 1.954 6.698 -14.488 1.00 86.25 83 GLU A C 1
ATOM 636 O O . GLU A 1 83 ? 3.124 6.966 -14.234 1.00 86.25 83 GLU A O 1
ATOM 641 N N . MET A 1 84 ? 0.933 7.241 -13.819 1.00 86.62 84 MET A N 1
ATOM 642 C CA . MET A 1 84 ? 1.108 8.219 -12.746 1.00 86.62 84 MET A CA 1
ATOM 643 C C . MET A 1 84 ? 1.816 7.595 -11.537 1.00 86.62 84 MET A C 1
ATOM 645 O O . MET A 1 84 ? 2.807 8.122 -11.039 1.00 86.62 84 MET A O 1
ATOM 649 N N . THR A 1 85 ? 1.324 6.450 -11.065 1.00 89.06 85 THR A N 1
ATOM 650 C CA . THR A 1 85 ? 1.856 5.780 -9.864 1.00 89.06 85 THR A CA 1
ATOM 651 C C . THR A 1 85 ? 3.218 5.120 -10.093 1.00 89.06 85 THR A C 1
ATOM 653 O O . THR A 1 85 ? 3.939 4.838 -9.137 1.00 89.06 85 THR A O 1
ATOM 656 N N . ALA A 1 86 ? 3.630 4.922 -11.349 1.00 88.31 86 ALA A N 1
ATOM 657 C CA . ALA A 1 86 ? 4.952 4.413 -11.687 1.00 88.31 86 ALA A CA 1
ATOM 658 C C . ALA A 1 86 ? 6.084 5.368 -11.290 1.00 88.31 86 ALA A C 1
ATOM 660 O O . ALA A 1 86 ? 7.181 4.877 -11.006 1.00 88.31 86 ALA A O 1
ATOM 661 N N . SER A 1 87 ? 5.812 6.677 -11.277 1.00 87.00 87 SER A N 1
ATOM 662 C CA . SER A 1 87 ? 6.758 7.749 -10.942 1.00 87.00 87 SER A CA 1
ATOM 663 C C . SER A 1 87 ? 6.385 8.536 -9.685 1.00 87.00 87 SER A C 1
ATOM 665 O O . SER A 1 87 ? 7.216 9.293 -9.191 1.00 87.00 87 SER A O 1
ATOM 667 N N . LEU A 1 88 ? 5.155 8.396 -9.177 1.00 89.94 88 LEU A N 1
ATOM 668 C CA . LEU A 1 88 ? 4.686 9.148 -8.016 1.00 89.94 88 LEU A CA 1
ATOM 669 C C . LEU A 1 88 ? 5.032 8.420 -6.702 1.00 89.94 88 LEU A C 1
ATOM 671 O O . LEU A 1 88 ? 4.628 7.266 -6.528 1.00 89.94 88 LEU A O 1
ATOM 675 N N . PRO A 1 89 ? 5.756 9.066 -5.771 1.00 92.88 89 PRO A N 1
ATOM 676 C CA . PRO A 1 89 ? 6.085 8.489 -4.473 1.00 92.88 89 PRO A CA 1
ATOM 677 C C . PRO A 1 89 ? 4.835 8.127 -3.674 1.00 92.88 89 PRO A C 1
ATOM 679 O O . PRO A 1 89 ? 3.829 8.837 -3.716 1.00 92.88 89 PRO A O 1
ATOM 682 N N . VAL A 1 90 ? 4.903 7.042 -2.906 1.00 94.75 90 VAL A N 1
ATOM 683 C CA . VAL A 1 90 ? 3.734 6.544 -2.168 1.00 94.75 90 VAL A CA 1
ATOM 684 C C . VAL A 1 90 ? 3.270 7.503 -1.068 1.00 94.75 90 VAL A C 1
ATOM 686 O O . VAL A 1 90 ? 2.068 7.652 -0.879 1.00 94.75 90 VAL A O 1
ATOM 689 N N . GLU A 1 91 ? 4.194 8.240 -0.445 1.00 94.94 91 GLU A N 1
ATOM 690 C CA . GLU A 1 91 ? 3.879 9.321 0.503 1.00 94.94 91 GLU A CA 1
ATOM 691 C C . GLU A 1 91 ? 3.054 10.447 -0.138 1.00 94.94 91 GLU A C 1
ATOM 693 O O . GLU A 1 91 ? 2.230 11.068 0.525 1.00 94.94 91 GLU A O 1
ATOM 698 N N . VAL A 1 92 ? 3.233 10.701 -1.439 1.00 93.69 92 VAL A N 1
ATOM 699 C CA . VAL A 1 92 ? 2.449 11.712 -2.165 1.00 93.69 92 VAL A CA 1
ATOM 700 C C . VAL A 1 92 ? 1.064 11.178 -2.532 1.00 93.69 92 VAL A C 1
ATOM 702 O O . VAL A 1 92 ? 0.100 11.939 -2.549 1.00 93.69 92 VAL A O 1
ATOM 705 N N . ILE A 1 93 ? 0.949 9.876 -2.818 1.00 94.56 93 ILE A N 1
ATOM 706 C CA . ILE A 1 93 ? -0.337 9.227 -3.119 1.00 94.56 93 ILE A CA 1
ATOM 707 C C . ILE A 1 93 ? -1.242 9.233 -1.885 1.00 94.56 93 ILE A C 1
ATOM 709 O O . ILE A 1 93 ? -2.418 9.576 -1.983 1.00 94.56 93 ILE A O 1
ATOM 713 N N . ALA A 1 94 ? -0.697 8.835 -0.739 1.00 95.69 94 ALA A N 1
ATOM 714 C CA . ALA A 1 94 ? -1.406 8.813 0.528 1.00 95.69 94 ALA A CA 1
ATOM 715 C C . ALA A 1 94 ? -0.400 9.086 1.650 1.00 95.69 94 ALA A C 1
ATOM 717 O O . ALA A 1 94 ? 0.354 8.180 1.988 1.00 95.69 94 ALA A O 1
ATOM 718 N N . PRO A 1 95 ? -0.375 10.298 2.231 1.00 96.38 95 PRO A N 1
ATOM 719 C CA . PRO A 1 95 ? 0.529 10.612 3.333 1.00 96.38 95 PRO A CA 1
ATOM 720 C C . PRO A 1 95 ? 0.254 9.733 4.549 1.00 96.38 95 PRO A C 1
ATOM 722 O O . PRO A 1 95 ? -0.914 9.459 4.851 1.00 96.38 95 PRO A O 1
ATOM 725 N N . LEU A 1 96 ? 1.292 9.383 5.314 1.00 96.50 96 LEU A N 1
ATOM 726 C CA . LEU A 1 96 ? 1.193 8.406 6.410 1.00 96.50 96 LEU A CA 1
ATOM 727 C C . LEU A 1 96 ? 0.064 8.739 7.395 1.00 96.50 96 LEU A C 1
ATOM 729 O O . LEU A 1 96 ? -0.713 7.875 7.797 1.00 96.50 96 LEU A O 1
ATOM 733 N N . ALA A 1 97 ? -0.075 10.021 7.741 1.00 95.94 97 ALA A N 1
ATOM 734 C CA . ALA A 1 97 ? -1.086 10.502 8.681 1.00 95.94 97 ALA A CA 1
ATOM 735 C C . ALA A 1 97 ? -2.533 10.202 8.241 1.00 95.94 97 ALA A C 1
ATOM 737 O O . ALA A 1 97 ? -3.430 10.112 9.088 1.00 95.94 97 ALA A O 1
ATOM 738 N N . THR A 1 98 ? -2.755 10.052 6.933 1.00 96.69 98 THR A N 1
ATOM 739 C CA . THR A 1 98 ? -4.067 9.815 6.323 1.00 96.69 98 THR A CA 1
ATOM 740 C C . THR A 1 98 ? -4.414 8.339 6.193 1.00 96.69 98 THR A C 1
ATOM 742 O O . THR A 1 98 ? -5.593 8.033 6.054 1.00 96.69 98 THR A O 1
ATOM 745 N N . ILE A 1 99 ? -3.441 7.428 6.266 1.00 97.44 99 ILE A N 1
ATOM 746 C CA . ILE A 1 99 ? -3.663 5.999 6.027 1.00 97.44 99 ILE A CA 1
ATOM 747 C C . ILE A 1 99 ? -4.349 5.359 7.235 1.00 97.44 99 ILE A C 1
ATOM 749 O O . ILE A 1 99 ? -3.901 5.508 8.370 1.00 97.44 99 ILE A O 1
ATOM 753 N N . ASP A 1 100 ? -5.430 4.630 6.970 1.00 97.38 100 ASP A N 1
ATOM 754 C CA . ASP A 1 100 ? -6.145 3.787 7.934 1.00 97.38 100 ASP A CA 1
ATOM 755 C C . ASP A 1 100 ? -5.728 2.316 7.783 1.00 97.38 100 ASP A C 1
ATOM 757 O O . ASP A 1 100 ? -5.467 1.626 8.763 1.00 97.38 100 ASP A O 1
ATOM 761 N N . ALA A 1 101 ? -5.608 1.827 6.545 1.00 97.94 101 ALA A N 1
ATOM 762 C CA . ALA A 1 101 ? -5.161 0.464 6.274 1.00 97.94 101 ALA A CA 1
ATOM 763 C C . ALA A 1 101 ? -4.622 0.291 4.848 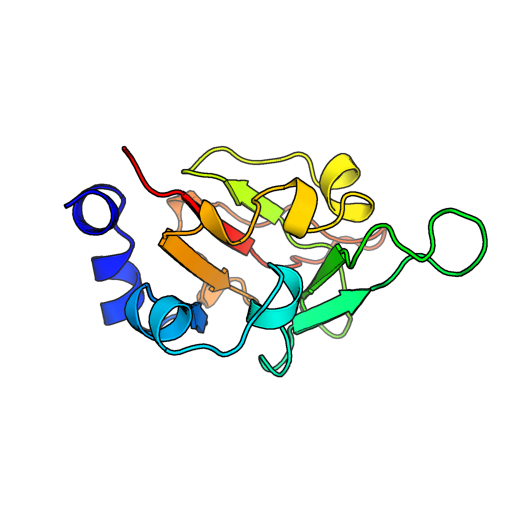1.00 97.94 101 ALA A C 1
ATOM 765 O O . ALA A 1 101 ? -4.942 1.070 3.949 1.00 97.94 101 ALA A O 1
ATOM 766 N N . VAL A 1 102 ? -3.855 -0.779 4.624 1.00 98.38 102 VAL A N 1
ATOM 767 C CA . VAL A 1 102 ? -3.364 -1.166 3.293 1.00 98.38 102 VAL A CA 1
ATOM 768 C C . VAL A 1 102 ? -3.588 -2.658 3.044 1.00 98.38 102 VAL A C 1
ATOM 770 O O . VAL A 1 102 ? -3.379 -3.493 3.924 1.00 98.38 102 VAL A O 1
ATOM 773 N N . GLU A 1 103 ? -3.986 -2.997 1.821 1.00 97.94 103 GLU A N 1
ATOM 774 C CA . GLU A 1 103 ? -4.072 -4.363 1.301 1.00 97.94 103 GLU A CA 1
ATOM 775 C C . GLU A 1 103 ? -3.059 -4.537 0.165 1.00 97.94 103 GLU A C 1
ATOM 777 O O . GLU A 1 103 ? -2.929 -3.664 -0.693 1.00 97.94 103 GLU A O 1
ATOM 782 N N . ILE A 1 104 ? -2.346 -5.662 0.138 1.00 96.94 104 ILE A N 1
ATOM 783 C CA . ILE A 1 104 ? -1.310 -5.955 -0.855 1.00 96.94 104 ILE A CA 1
ATOM 784 C C . ILE A 1 104 ? -1.559 -7.353 -1.423 1.00 96.94 104 ILE A C 1
ATOM 786 O O . ILE A 1 104 ? -1.416 -8.363 -0.732 1.00 96.94 104 ILE A O 1
ATOM 790 N N . TYR A 1 105 ? -1.882 -7.411 -2.710 1.00 94.38 105 TYR A N 1
ATOM 791 C CA . TYR A 1 105 ? -2.187 -8.631 -3.452 1.00 94.38 105 TYR A CA 1
ATOM 792 C C . TYR A 1 105 ? -1.174 -8.800 -4.575 1.00 94.38 105 TYR A C 1
ATOM 794 O O . TYR A 1 105 ? -1.191 -8.052 -5.546 1.00 94.38 105 TYR A O 1
ATOM 802 N N . ARG A 1 106 ? -0.276 -9.778 -4.476 1.00 90.00 106 ARG A N 1
ATOM 803 C CA . ARG A 1 106 ? 0.812 -9.942 -5.458 1.00 90.00 106 ARG A CA 1
ATOM 804 C C . ARG A 1 106 ? 0.451 -10.929 -6.557 1.00 90.00 106 ARG A C 1
ATOM 806 O O . ARG A 1 106 ? 1.046 -10.896 -7.631 1.00 90.00 106 ARG A O 1
ATOM 813 N N . ARG A 1 107 ? -0.492 -11.838 -6.288 1.00 86.81 107 ARG A N 1
ATOM 814 C CA . ARG A 1 107 ? -0.844 -12.938 -7.195 1.00 86.81 107 ARG A CA 1
ATOM 815 C C . ARG A 1 107 ? -2.297 -12.843 -7.656 1.00 86.81 107 ARG A C 1
ATOM 817 O O . ARG A 1 107 ? -3.152 -12.498 -6.848 1.00 86.81 107 ARG A O 1
ATOM 824 N N . PRO A 1 108 ? -2.615 -13.259 -8.897 1.00 85.94 108 PRO A N 1
ATOM 825 C CA . PRO A 1 108 ? -3.991 -13.280 -9.402 1.00 85.94 108 PRO A CA 1
ATOM 826 C C . PRO A 1 108 ? -4.992 -14.002 -8.493 1.00 85.94 108 PRO A C 1
ATOM 828 O O . PRO A 1 108 ? -6.101 -13.522 -8.317 1.00 85.94 108 PRO A O 1
ATOM 831 N N . ALA A 1 109 ? -4.589 -15.113 -7.869 1.00 88.00 109 ALA A N 1
ATOM 832 C CA . ALA A 1 109 ? -5.448 -15.876 -6.958 1.00 88.00 109 ALA A CA 1
ATOM 833 C C . ALA A 1 109 ? -5.735 -15.164 -5.621 1.00 88.00 109 ALA A C 1
ATOM 835 O O . ALA A 1 109 ? -6.663 -15.545 -4.915 1.00 88.00 109 ALA A O 1
ATOM 836 N N . GLU A 1 110 ? -4.931 -14.160 -5.257 1.00 90.88 110 GLU A N 1
ATOM 837 C CA . GLU A 1 110 ? -5.132 -13.363 -4.044 1.00 90.88 110 GLU A CA 1
ATOM 838 C C . GLU A 1 110 ? -6.082 -12.185 -4.303 1.00 90.88 110 GLU A C 1
ATOM 840 O O . GLU A 1 110 ? -6.727 -11.720 -3.368 1.00 90.88 110 GLU A O 1
ATOM 845 N N . ILE A 1 111 ? -6.167 -11.703 -5.552 1.00 91.00 111 ILE A N 1
ATOM 846 C CA . ILE A 1 111 ? -6.856 -10.458 -5.901 1.00 91.00 111 ILE A CA 1
ATOM 847 C C . ILE A 1 111 ? -8.382 -10.633 -5.801 1.00 91.00 111 ILE A C 1
ATOM 849 O O . ILE A 1 111 ? -8.961 -11.461 -6.510 1.00 91.00 111 ILE A O 1
ATOM 853 N N . PRO A 1 112 ? -9.062 -9.827 -4.967 1.00 91.50 112 PRO A N 1
ATOM 854 C CA . PRO A 1 112 ? -10.517 -9.763 -4.941 1.00 91.50 112 PRO A CA 1
ATOM 855 C C . PRO A 1 112 ? -11.108 -9.378 -6.303 1.00 91.50 112 PRO A C 1
ATOM 857 O O . PRO A 1 112 ? -10.578 -8.512 -7.000 1.00 91.50 112 PRO A O 1
ATOM 860 N N . VAL A 1 113 ? -12.242 -9.989 -6.661 1.00 88.62 113 VAL A N 1
ATOM 861 C CA . VAL A 1 113 ? -12.890 -9.801 -7.972 1.00 88.62 113 VAL A CA 1
ATOM 862 C C . VAL A 1 113 ? -13.223 -8.334 -8.260 1.00 88.62 113 VAL A C 1
ATOM 864 O O . VAL A 1 113 ? -13.154 -7.909 -9.410 1.00 88.62 113 VAL A O 1
ATOM 867 N N . GLU A 1 114 ? -13.514 -7.545 -7.221 1.00 87.94 114 GLU A N 1
ATOM 868 C CA . GLU A 1 114 ? -13.816 -6.116 -7.330 1.00 87.94 114 GLU A CA 1
ATOM 869 C C . GLU A 1 114 ? -12.658 -5.263 -7.877 1.00 87.94 114 GLU A C 1
ATOM 871 O O . GLU A 1 114 ? -12.907 -4.180 -8.400 1.00 87.94 114 GLU A O 1
ATOM 876 N N . TYR A 1 115 ? -11.412 -5.740 -7.807 1.00 88.69 115 TYR A N 1
ATOM 877 C CA . TYR A 1 115 ? -10.240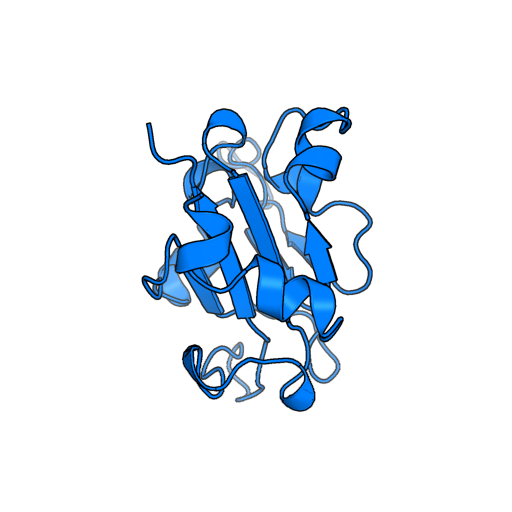 -5.008 -8.304 1.00 88.69 115 TYR A CA 1
ATOM 878 C C . TYR A 1 115 ? -9.766 -5.471 -9.689 1.00 88.69 115 TYR A C 1
ATOM 880 O O . TYR A 1 115 ? -8.869 -4.848 -10.268 1.00 88.69 115 TYR A O 1
ATOM 888 N N . GLY A 1 116 ? -10.410 -6.508 -10.240 1.00 73.06 116 GLY A N 1
ATOM 889 C CA . GLY A 1 116 ? -10.183 -7.031 -11.587 1.00 73.06 116 GLY A CA 1
ATOM 890 C C . GLY A 1 116 ? -8.828 -7.720 -11.792 1.00 73.06 116 GLY A C 1
ATOM 891 O O . GLY A 1 116 ? -7.969 -7.758 -10.913 1.00 73.06 116 GLY A O 1
ATOM 892 N N . MET A 1 117 ? -8.622 -8.274 -12.993 1.00 63.34 117 MET A N 1
ATOM 893 C CA . MET A 1 117 ? -7.291 -8.717 -13.421 1.00 63.34 117 MET A CA 1
ATOM 894 C C . MET A 1 117 ? -6.444 -7.487 -13.762 1.00 63.34 117 MET A C 1
ATOM 896 O O . MET A 1 117 ? -6.863 -6.607 -14.516 1.00 63.34 117 MET A O 1
ATOM 900 N N . THR A 1 118 ? -5.257 -7.399 -13.174 1.00 60.69 118 THR A N 1
ATOM 901 C CA . THR A 1 118 ? -4.415 -6.206 -13.245 1.00 60.69 118 THR A CA 1
ATOM 902 C C . THR A 1 118 ? -3.775 -6.064 -14.620 1.00 60.69 118 THR A C 1
ATOM 904 O O . THR A 1 118 ? -2.821 -6.761 -14.934 1.00 60.69 118 THR A O 1
ATOM 907 N N . GLN A 1 119 ? -4.198 -5.086 -15.419 1.00 54.22 119 GLN A N 1
ATOM 908 C CA . GLN A 1 119 ? -3.488 -4.725 -16.660 1.00 54.22 119 GLN A CA 1
ATOM 909 C C . GLN A 1 119 ? -2.098 -4.097 -16.416 1.00 54.22 119 GLN A C 1
ATOM 911 O O . GLN A 1 119 ? -1.435 -3.659 -17.351 1.00 54.22 119 GLN A O 1
ATOM 916 N N . SER A 1 120 ? -1.659 -3.991 -15.161 1.00 51.81 120 SER A N 1
ATOM 917 C CA . SER A 1 120 ? -0.384 -3.389 -14.800 1.00 51.81 120 SER A CA 1
ATOM 918 C C . SER A 1 120 ? 0.747 -4.392 -14.997 1.00 51.81 120 SER A C 1
ATOM 920 O O . SER A 1 120 ? 0.910 -5.277 -14.165 1.00 51.81 120 SER A O 1
ATOM 922 N N . GLY A 1 121 ? 1.524 -4.221 -16.064 1.00 48.16 121 GLY A N 1
ATOM 923 C CA . GLY A 1 121 ? 2.807 -4.873 -16.302 1.00 48.16 121 GLY A CA 1
ATOM 924 C C . GLY A 1 121 ? 3.698 -3.944 -17.122 1.00 48.16 121 GLY A C 1
ATOM 925 O O . GLY A 1 121 ? 3.244 -3.355 -18.100 1.00 48.16 121 GLY A O 1
ATOM 926 N N . SER A 1 122 ? 4.960 -3.773 -16.729 1.00 45.28 122 SER A N 1
ATOM 927 C CA . SER A 1 122 ? 5.953 -3.039 -17.523 1.00 45.28 122 SER A CA 1
ATOM 928 C C . SER A 1 122 ? 6.182 -3.762 -18.849 1.00 45.28 122 SER A C 1
ATOM 930 O O . SER A 1 122 ? 6.606 -4.910 -18.790 1.00 45.28 122 SER A O 1
ATOM 932 N N . SER A 1 123 ? 5.872 -3.122 -19.988 1.00 42.88 123 SER A N 1
ATOM 933 C CA . SER A 1 123 ? 6.247 -3.435 -21.395 1.00 42.88 123 SER A CA 1
ATOM 934 C C . SER A 1 123 ? 6.186 -4.892 -21.924 1.00 42.88 123 SER A C 1
ATOM 936 O O . SER A 1 123 ? 6.378 -5.102 -23.116 1.00 42.88 123 SER A O 1
ATOM 938 N N . GLN A 1 124 ? 5.865 -5.891 -21.101 1.00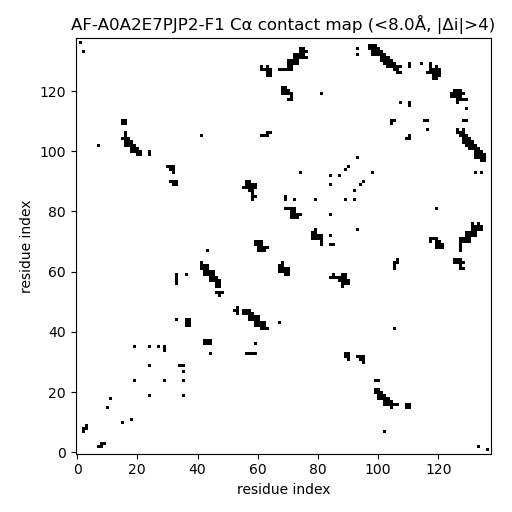 43.12 124 GLN A N 1
ATOM 939 C CA . GLN A 1 124 ? 5.884 -7.332 -21.381 1.00 43.12 124 GLN A CA 1
ATOM 940 C C . GLN A 1 124 ? 4.700 -8.066 -20.704 1.00 43.12 124 GLN A C 1
ATOM 942 O O . GLN A 1 124 ? 4.780 -9.250 -20.399 1.00 43.12 124 GLN A O 1
ATOM 947 N N . GLY A 1 125 ? 3.579 -7.370 -20.463 1.00 45.66 125 GLY A N 1
ATOM 948 C CA . GLY A 1 125 ? 2.253 -8.003 -20.343 1.00 45.66 125 GLY A CA 1
ATOM 949 C C . GLY A 1 125 ? 1.960 -8.890 -19.120 1.00 45.66 125 GLY A C 1
ATOM 950 O O . GLY A 1 125 ? 1.086 -9.749 -19.212 1.00 45.66 125 GLY A O 1
ATOM 951 N N . GLY A 1 126 ? 2.644 -8.719 -17.983 1.00 57.09 126 GLY A N 1
ATOM 952 C CA . GLY A 1 126 ? 2.367 -9.487 -16.755 1.00 57.09 126 GLY A CA 1
ATOM 953 C C . GLY A 1 126 ? 1.405 -8.797 -15.776 1.00 57.09 126 GLY A C 1
ATOM 954 O O . GLY A 1 126 ? 1.410 -7.578 -15.678 1.00 57.09 126 GLY A O 1
ATOM 955 N N . ASN A 1 127 ? 0.631 -9.569 -15.002 1.00 72.56 127 ASN A N 1
ATOM 956 C CA . ASN A 1 127 ? -0.127 -9.074 -13.842 1.00 72.56 127 ASN A CA 1
ATOM 957 C C . ASN A 1 127 ? 0.840 -8.682 -12.704 1.00 72.56 127 ASN A C 1
ATOM 959 O O . ASN A 1 127 ? 1.508 -9.553 -12.146 1.00 72.56 127 ASN A O 1
ATOM 963 N N . CYS A 1 128 ? 0.901 -7.401 -12.330 1.00 84.25 128 CYS A N 1
ATOM 964 C CA . CYS A 1 128 ? 1.766 -6.903 -11.250 1.00 84.25 128 CYS A CA 1
ATOM 965 C C . CYS A 1 128 ? 1.096 -6.790 -9.872 1.00 84.25 128 CYS A C 1
ATOM 967 O O . CYS A 1 128 ? 1.652 -6.210 -8.940 1.00 84.25 128 CYS A O 1
ATOM 969 N N . GLY A 1 129 ? -0.107 -7.335 -9.718 1.00 90.56 129 GLY A N 1
ATOM 970 C CA . GLY A 1 129 ? -0.798 -7.280 -8.439 1.00 90.56 129 GLY A CA 1
ATOM 971 C C . GLY A 1 129 ? -1.439 -5.920 -8.141 1.00 90.56 129 GLY A C 1
ATOM 972 O O . GLY A 1 129 ? -1.375 -4.969 -8.928 1.00 90.56 129 GLY A O 1
ATOM 973 N N . VAL A 1 130 ? -2.111 -5.863 -6.996 1.00 93.69 130 VAL A N 1
ATOM 974 C CA . VAL A 1 130 ? -2.918 -4.734 -6.534 1.00 93.69 130 VAL A CA 1
ATOM 975 C C . VAL A 1 130 ? -2.427 -4.274 -5.169 1.00 93.69 130 VAL A C 1
ATOM 977 O O . VAL A 1 130 ? -2.197 -5.096 -4.284 1.00 93.69 130 VAL A O 1
ATOM 980 N N . ILE A 1 131 ? -2.334 -2.960 -4.982 1.00 96.19 131 ILE A N 1
ATOM 981 C CA . ILE A 1 131 ? -2.261 -2.335 -3.659 1.00 96.19 131 ILE A CA 1
ATOM 982 C C . ILE A 1 131 ? -3.542 -1.532 -3.458 1.00 96.19 131 ILE A C 1
ATOM 984 O O . ILE A 1 131 ? -3.921 -0.750 -4.326 1.00 96.19 131 ILE A O 1
ATOM 988 N N . VAL A 1 132 ? -4.210 -1.715 -2.325 1.00 97.31 132 VAL A N 1
ATOM 989 C CA . VAL A 1 132 ? -5.382 -0.921 -1.945 1.00 97.31 132 VAL A CA 1
ATOM 990 C C . VAL A 1 132 ? -5.037 -0.134 -0.699 1.00 97.31 132 VAL A C 1
ATOM 992 O O . VAL A 1 132 ? -4.637 -0.718 0.302 1.00 97.31 132 VAL A O 1
ATOM 995 N N . VAL A 1 133 ? -5.197 1.180 -0.762 1.00 98.12 133 VAL A N 1
ATOM 996 C CA . VAL A 1 133 ? -4.963 2.096 0.350 1.00 98.12 133 VAL A CA 1
ATOM 997 C C . VAL A 1 133 ? -6.306 2.647 0.804 1.00 98.12 133 VAL A C 1
ATOM 999 O O . VAL A 1 133 ? -7.073 3.167 -0.007 1.00 98.12 133 VAL A O 1
ATOM 1002 N N . TRP A 1 134 ? -6.582 2.526 2.098 1.00 97.69 134 TRP A N 1
ATOM 1003 C CA . TRP A 1 134 ? -7.747 3.110 2.751 1.00 97.69 134 TRP A CA 1
ATOM 1004 C C . TRP A 1 134 ? -7.312 4.310 3.573 1.00 97.69 134 TRP A C 1
ATOM 1006 O O . TRP A 1 134 ? -6.387 4.192 4.380 1.00 97.69 134 TRP A O 1
ATOM 1016 N N . THR A 1 135 ? -7.980 5.444 3.392 1.00 96.88 135 THR A N 1
ATOM 1017 C CA . THR A 1 135 ? -7.743 6.640 4.195 1.00 96.88 135 THR A CA 1
ATOM 1018 C C . THR A 1 135 ? -8.723 6.743 5.360 1.00 96.88 135 THR A C 1
ATOM 1020 O O . THR A 1 135 ? -9.830 6.198 5.349 1.00 96.88 135 THR A O 1
ATOM 1023 N N . LYS A 1 136 ? -8.301 7.453 6.406 1.00 94.25 136 LYS A N 1
ATOM 1024 C CA . LYS A 1 136 ? -9.130 7.763 7.568 1.00 94.25 136 LYS A CA 1
ATOM 1025 C C . LYS A 1 136 ? -10.265 8.686 7.132 1.00 94.25 136 LYS A C 1
ATOM 1027 O O . LYS A 1 136 ? -10.032 9.833 6.756 1.00 94.25 136 LYS A O 1
ATOM 1032 N N . THR A 1 137 ? -11.506 8.229 7.260 1.00 83.62 137 THR A N 1
ATOM 1033 C CA . THR A 1 137 ? -12.671 9.123 7.239 1.00 83.62 137 THR A CA 1
ATOM 1034 C C . THR A 1 137 ? -12.686 9.945 8.524 1.00 83.62 137 THR A C 1
ATOM 1036 O O . THR A 1 137 ? -12.783 9.361 9.605 1.00 83.62 137 THR A O 1
ATOM 1039 N N . ARG A 1 138 ? -12.566 11.270 8.405 1.00 60.16 138 ARG A N 1
ATOM 1040 C CA . ARG A 1 138 ? -12.872 12.198 9.503 1.00 60.16 138 ARG A CA 1
ATOM 1041 C C . ARG A 1 138 ? -14.367 12.238 9.791 1.00 60.16 138 ARG A C 1
ATOM 1043 O O . ARG A 1 138 ? -15.149 12.079 8.827 1.00 60.16 138 ARG A O 1
#

Foldseek 3Di:
DVCVVLCVVVLVVVVQADKCAQVNLVPDPDPWPVSSQPPDPQKDWAADPDDPRSPQ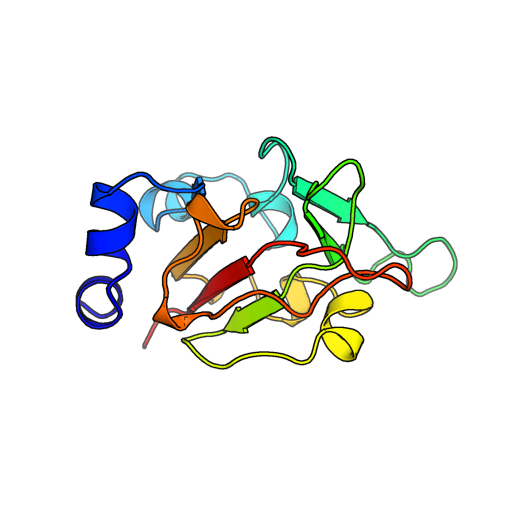ATQIWGNAVNDTFQAFEAEQLRTDDSVCSVPHHPCRVPTSQFFRMKGWHQYPVSDDPSVPQTQTDPPPRTRRTYMYTYTDDD